Protein AF-A0A935WP97-F1 (afdb_monomer)

Secondary structure (DSSP, 8-state):
-PPPP--------HHHHHHHHHHHHHHHHHTPPEEEEETTEEEEE-TT-EEEEEEEEETTEEEEEEEEE-------------------------------PPP-----------

Foldseek 3Di:
DDDPDDDADDDDDPVVVVVLVVQVVVCLVVLHWDWDAGPNDIDIAHSPWDWDWDWDDDDNDTDIDIDTHHDDPPPPDPPPDDPDDDDDDDDDDDDDDDDDDDDPDPDPDDDDDD

Solvent-accessible surface area (backbone atoms only — not comparable to full-atom values): 8174 Å² total; per-residue (Å²): 132,86,74,76,91,79,90,83,84,77,93,64,61,69,70,64,45,52,50,51,52,51,54,47,52,55,19,60,78,69,63,38,67,39,77,49,73,56,93,87,43,79,47,78,42,55,63,79,42,47,77,49,77,50,75,52,76,56,99,94,47,78,50,76,46,84,45,76,49,62,67,79,92,70,83,79,77,77,75,77,77,76,80,74,81,75,79,90,73,78,97,72,92,80,82,86,80,88,88,83,78,84,79,88,76,84,81,90,80,80,81,85,87,132

Radius of gyration: 22.47 Å; Cα contacts (8 Å, |Δi|>4): 77; chains: 1; bounding box: 69×48×36 Å

Nearest PDB structures (foldseek):
  2qlz-assembly1_A  TM=2.378E-01  e=2.032E+00  unclassified
  4s36-assembly1_A  TM=1.634E-01  e=5.259E+00  Pseudomonas aeruginosa

Mean predicted aligned error: 15.61 Å

pLDDT: mean 71.78, std 23.85, range [34.09, 97.62]

Structure (mmCIF, N/CA/C/O backbone):
data_AF-A0A935WP97-F1
#
_entry.id   AF-A0A935WP97-F1
#
loop_
_atom_site.group_PDB
_atom_site.id
_atom_site.type_symbol
_atom_site.label_atom_id
_atom_site.label_alt_id
_atom_site.label_comp_id
_atom_site.label_asym_id
_atom_site.label_entity_id
_atom_site.label_seq_id
_atom_site.pdbx_PDB_ins_code
_atom_site.Cartn_x
_atom_site.Cartn_y
_atom_site.Cartn_z
_atom_site.occupancy
_atom_site.B_iso_or_equiv
_atom_site.auth_seq_id
_atom_site.auth_comp_id
_atom_site.auth_asym_id
_atom_site.auth_atom_id
_atom_site.pdbx_PDB_model_num
ATOM 1 N N . MET A 1 1 ? 7.704 -13.672 21.503 1.00 39.84 1 MET A N 1
ATOM 2 C CA . MET A 1 1 ? 7.722 -14.706 20.443 1.00 39.84 1 MET A CA 1
ATOM 3 C C . MET A 1 1 ? 8.293 -14.036 19.200 1.00 39.84 1 MET A C 1
ATOM 5 O O . MET A 1 1 ? 7.630 -13.160 18.664 1.00 39.84 1 MET A O 1
ATOM 9 N N . ASN A 1 2 ? 9.548 -14.325 18.830 1.00 45.62 2 ASN A N 1
ATOM 10 C CA . ASN A 1 2 ? 10.208 -13.674 17.689 1.00 45.62 2 ASN A CA 1
ATOM 11 C C . ASN A 1 2 ? 9.432 -13.990 16.406 1.00 45.62 2 ASN A C 1
ATOM 13 O O . ASN A 1 2 ? 9.320 -15.158 16.026 1.00 45.62 2 ASN A O 1
ATOM 17 N N . LYS A 1 3 ? 8.889 -12.967 15.739 1.00 59.59 3 LYS A N 1
ATOM 18 C CA . LYS A 1 3 ? 8.436 -13.130 14.357 1.00 59.59 3 LYS A CA 1
ATOM 19 C C . LYS A 1 3 ? 9.669 -13.472 13.525 1.00 59.59 3 LYS A C 1
ATOM 21 O O . LYS A 1 3 ? 10.708 -12.833 13.674 1.00 59.59 3 LYS A O 1
ATOM 26 N N . ARG A 1 4 ? 9.579 -14.510 12.692 1.00 65.62 4 ARG A N 1
ATOM 27 C CA . ARG A 1 4 ? 10.648 -14.795 11.729 1.00 65.62 4 ARG A CA 1
ATOM 28 C C . ARG A 1 4 ? 10.783 -13.574 10.825 1.00 65.62 4 ARG A C 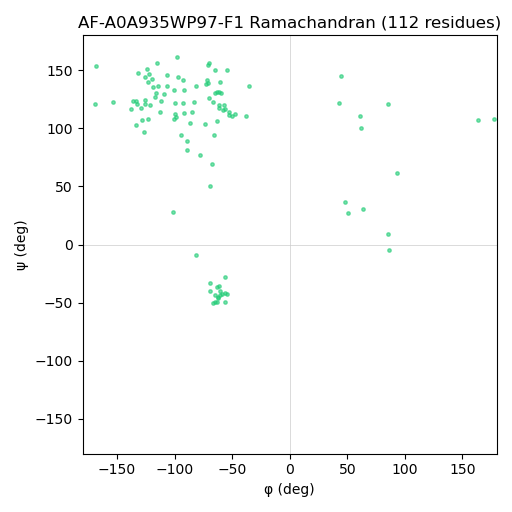1
ATOM 30 O O . ARG A 1 4 ? 9.766 -13.094 10.332 1.00 65.62 4 ARG A O 1
ATOM 37 N N . LYS A 1 5 ? 12.010 -13.085 10.648 1.00 61.97 5 LYS A N 1
ATOM 38 C CA . LYS A 1 5 ? 12.308 -12.047 9.663 1.00 61.97 5 LYS A CA 1
ATOM 39 C C . LYS A 1 5 ? 11.964 -12.628 8.290 1.00 61.97 5 LYS A C 1
ATOM 41 O O . LYS A 1 5 ? 12.448 -13.711 7.957 1.00 61.97 5 LYS A O 1
ATOM 46 N N . ARG A 1 6 ? 11.041 -11.993 7.581 1.00 70.81 6 ARG A N 1
ATOM 47 C CA . ARG A 1 6 ? 10.611 -12.394 6.244 1.00 70.81 6 ARG A CA 1
ATOM 48 C C . ARG A 1 6 ? 10.591 -11.128 5.416 1.00 70.81 6 ARG A C 1
ATOM 50 O O . ARG A 1 6 ? 9.696 -10.307 5.577 1.00 70.8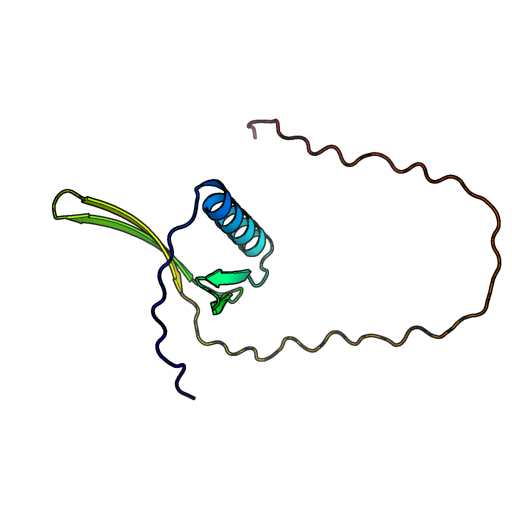1 6 ARG A O 1
ATOM 57 N N . ASP A 1 7 ? 11.623 -10.996 4.603 1.00 77.00 7 ASP A N 1
ATOM 58 C CA . ASP A 1 7 ? 11.772 -9.910 3.653 1.00 77.00 7 ASP A CA 1
ATOM 59 C C . ASP A 1 7 ? 11.341 -10.513 2.307 1.00 77.00 7 ASP A C 1
ATOM 61 O O . ASP A 1 7 ? 11.931 -11.494 1.846 1.00 77.00 7 ASP A O 1
ATOM 65 N N . VAL A 1 8 ? 10.216 -10.041 1.764 1.00 82.62 8 VAL A N 1
ATOM 66 C CA . VAL A 1 8 ? 9.595 -10.600 0.555 1.00 82.62 8 VAL A CA 1
ATOM 67 C C . VAL A 1 8 ? 9.226 -9.459 -0.375 1.00 82.62 8 VAL A C 1
ATOM 69 O O . VAL A 1 8 ? 8.466 -8.573 0.005 1.00 82.62 8 VAL A O 1
ATOM 72 N N . GLU A 1 9 ? 9.736 -9.516 -1.598 1.00 85.81 9 GLU A N 1
ATOM 73 C CA . GLU A 1 9 ? 9.512 -8.514 -2.633 1.00 85.81 9 GLU A CA 1
ATOM 74 C C . GLU A 1 9 ? 8.840 -9.164 -3.840 1.00 85.81 9 GLU A C 1
ATOM 76 O O . GLU A 1 9 ? 9.091 -10.333 -4.168 1.00 85.81 9 GLU A O 1
ATOM 81 N N . LYS A 1 10 ? 7.914 -8.438 -4.469 1.00 90.25 10 LYS A N 1
ATOM 82 C CA . LYS A 1 10 ? 7.201 -8.948 -5.634 1.00 90.25 10 LYS A CA 1
ATOM 83 C C . LYS A 1 10 ? 6.716 -7.831 -6.544 1.00 90.25 10 LYS A C 1
ATOM 85 O O . LYS A 1 10 ? 5.851 -7.055 -6.146 1.00 90.25 10 LYS A O 1
ATOM 90 N N . ASP A 1 11 ? 7.140 -7.896 -7.800 1.00 93.56 11 ASP A N 1
ATOM 91 C CA . ASP A 1 11 ? 6.557 -7.096 -8.872 1.00 93.56 11 ASP A CA 1
ATOM 92 C C . ASP A 1 11 ? 5.166 -7.590 -9.257 1.00 93.56 11 ASP A C 1
ATOM 94 O O . ASP A 1 11 ? 4.899 -8.800 -9.351 1.00 93.56 11 ASP A O 1
ATOM 98 N N . TYR A 1 12 ? 4.291 -6.632 -9.544 1.00 91.38 12 TYR A N 1
ATOM 99 C CA . TYR A 1 12 ? 2.938 -6.875 -10.017 1.00 91.38 12 TYR A CA 1
ATOM 100 C C . TYR A 1 12 ? 2.699 -6.187 -11.361 1.00 91.38 12 TYR A C 1
ATOM 102 O O . TYR A 1 12 ? 3.185 -5.079 -11.585 1.00 91.38 12 TYR A O 1
ATOM 110 N N . PRO A 1 13 ? 1.872 -6.788 -12.231 1.00 96.19 13 PRO A N 1
ATOM 111 C CA . PRO A 1 13 ? 1.245 -6.059 -13.325 1.00 96.19 13 PRO A CA 1
ATOM 112 C C . PRO A 1 13 ? 0.467 -4.832 -12.815 1.00 96.19 13 PRO A C 1
ATOM 114 O O . PRO A 1 13 ? -0.060 -4.836 -11.697 1.00 96.19 13 PRO A O 1
ATOM 117 N N . LEU A 1 14 ? 0.383 -3.786 -13.645 1.00 95.12 14 LEU A N 1
ATOM 118 C CA . LEU A 1 14 ? -0.181 -2.481 -13.273 1.00 95.12 14 LEU A CA 1
ATOM 119 C C . LEU A 1 14 ? -1.602 -2.574 -12.694 1.00 95.12 14 LEU A C 1
ATOM 121 O O . LEU A 1 14 ? -1.913 -1.920 -11.703 1.00 95.12 14 LEU A O 1
ATOM 125 N N . ASP A 1 15 ? -2.467 -3.393 -13.286 1.00 97.44 15 ASP A N 1
ATOM 126 C CA . ASP A 1 15 ? -3.848 -3.601 -12.841 1.00 97.44 15 ASP A CA 1
ATOM 127 C C . ASP A 1 15 ? -3.919 -4.188 -11.423 1.00 97.44 15 ASP A C 1
ATOM 129 O O . ASP A 1 15 ? -4.651 -3.679 -10.572 1.00 97.44 15 ASP A O 1
ATOM 133 N N . GLN A 1 16 ? -3.097 -5.197 -11.138 1.00 95.50 16 GLN A N 1
ATOM 134 C CA . GLN A 1 16 ? -3.009 -5.829 -9.824 1.00 95.50 16 GLN A CA 1
ATOM 135 C C . GLN A 1 16 ? -2.393 -4.915 -8.768 1.00 95.50 16 GLN A C 1
ATOM 137 O O . GLN A 1 16 ? -2.736 -5.032 -7.587 1.00 95.50 16 GLN A O 1
ATOM 142 N N . PHE A 1 17 ? -1.456 -4.054 -9.166 1.00 95.00 17 PHE A N 1
ATOM 143 C CA . PHE A 1 17 ? -0.887 -3.037 -8.290 1.00 95.00 17 PHE A CA 1
ATOM 144 C C . PHE A 1 17 ? -1.949 -1.993 -7.920 1.00 95.00 17 PHE A C 1
ATOM 146 O O . PHE A 1 17 ? -2.210 -1.756 -6.739 1.00 95.00 17 PHE A O 1
ATOM 153 N N . VAL A 1 18 ? -2.652 -1.455 -8.920 1.00 97.00 18 VAL A N 1
ATOM 154 C CA . VAL A 1 18 ? -3.729 -0.475 -8.725 1.00 97.00 18 VAL A CA 1
ATOM 155 C C . VAL A 1 18 ? -4.872 -1.049 -7.879 1.00 97.00 18 VAL A C 1
ATOM 157 O O . VAL A 1 18 ? -5.398 -0.353 -7.010 1.00 97.00 18 VAL A O 1
ATOM 160 N N . GLU A 1 19 ? -5.255 -2.313 -8.077 1.00 96.44 19 GLU A N 1
ATOM 161 C CA . GLU A 1 19 ? -6.281 -2.970 -7.256 1.00 96.44 19 GLU A CA 1
ATOM 162 C C . GLU A 1 19 ? -5.893 -3.000 -5.769 1.00 96.44 19 GLU A C 1
ATOM 164 O O . GLU A 1 19 ? -6.719 -2.711 -4.899 1.00 96.44 19 GLU A O 1
ATOM 169 N N . LYS A 1 20 ? -4.627 -3.306 -5.464 1.00 94.88 20 LYS A N 1
ATOM 170 C CA . LYS A 1 20 ? -4.126 -3.334 -4.082 1.00 94.88 20 LYS A CA 1
ATOM 171 C C . LYS A 1 20 ? -4.160 -1.949 -3.450 1.00 94.88 20 LYS A C 1
ATOM 173 O O . LYS A 1 20 ? -4.621 -1.836 -2.316 1.00 94.88 20 LYS A O 1
ATOM 178 N N . LEU A 1 21 ? -3.745 -0.915 -4.186 1.00 95.75 21 LEU A N 1
ATOM 179 C CA . LEU A 1 21 ? -3.808 0.468 -3.711 1.00 95.75 21 LEU A CA 1
ATOM 180 C C . LEU A 1 21 ? -5.243 0.909 -3.413 1.00 95.75 21 LEU A C 1
ATOM 182 O O . LEU A 1 21 ? -5.489 1.491 -2.361 1.00 95.75 21 LEU A O 1
ATOM 186 N N . ARG A 1 22 ? -6.206 0.581 -4.283 1.00 97.62 22 ARG A N 1
ATOM 187 C CA . ARG A 1 22 ? -7.623 0.906 -4.046 1.00 97.62 22 ARG A CA 1
ATOM 188 C C . ARG A 1 22 ? -8.165 0.216 -2.801 1.00 97.62 22 ARG A C 1
ATOM 190 O O . ARG A 1 22 ? -8.777 0.863 -1.964 1.00 97.62 22 ARG A O 1
ATOM 197 N N . ARG A 1 23 ? -7.886 -1.079 -2.635 1.00 96.44 23 ARG A N 1
ATOM 198 C CA . ARG A 1 23 ? -8.321 -1.821 -1.442 1.00 96.44 23 ARG A CA 1
ATOM 199 C C . ARG A 1 23 ? -7.686 -1.290 -0.158 1.00 96.44 23 ARG A C 1
ATOM 201 O O . ARG A 1 23 ? -8.332 -1.311 0.886 1.00 96.44 23 ARG A O 1
ATOM 208 N N . LEU A 1 24 ? -6.426 -0.861 -0.226 1.00 95.00 24 LEU A N 1
ATOM 209 C CA . LEU A 1 24 ? -5.750 -0.222 0.897 1.00 95.00 24 LEU A CA 1
ATOM 210 C C . LEU A 1 24 ? -6.428 1.109 1.241 1.00 95.00 24 LEU A C 1
ATOM 212 O O . LEU A 1 24 ? -6.775 1.315 2.400 1.00 95.00 24 LEU A O 1
ATOM 216 N N . ALA A 1 25 ? -6.662 1.967 0.244 1.00 96.00 25 ALA A N 1
ATOM 217 C CA . ALA A 1 25 ? -7.356 3.240 0.426 1.00 96.00 25 ALA A CA 1
ATOM 218 C C . ALA A 1 25 ? -8.746 3.038 1.052 1.00 96.00 25 ALA A C 1
ATOM 220 O O . ALA A 1 25 ? -9.031 3.625 2.092 1.00 96.00 25 ALA A O 1
ATOM 221 N N . ASP A 1 26 ? -9.548 2.115 0.510 1.00 97.06 26 ASP A N 1
ATOM 222 C CA . ASP A 1 26 ? -10.877 1.784 1.034 1.00 97.06 26 ASP A CA 1
ATOM 223 C C . ASP A 1 26 ? -10.834 1.357 2.512 1.00 97.06 26 ASP A C 1
ATOM 225 O O . ASP A 1 26 ? -11.705 1.729 3.298 1.00 97.06 26 ASP A O 1
ATOM 229 N N . ALA A 1 27 ? -9.845 0.546 2.901 1.00 94.75 27 ALA A N 1
ATOM 230 C CA . ALA A 1 27 ? -9.704 0.073 4.277 1.00 94.75 27 ALA A CA 1
ATOM 231 C C . ALA A 1 27 ? -9.299 1.205 5.232 1.00 94.75 27 ALA A C 1
ATOM 233 O O . ALA A 1 27 ? -9.835 1.293 6.337 1.00 94.75 27 ALA A O 1
ATOM 234 N N . ILE A 1 28 ? -8.393 2.088 4.797 1.00 93.50 28 ILE A N 1
ATOM 235 C CA . ILE A 1 28 ? -7.964 3.260 5.570 1.00 93.50 28 ILE A CA 1
ATOM 236 C C . ILE A 1 28 ? -9.148 4.203 5.794 1.00 93.50 28 ILE A C 1
ATOM 238 O O . ILE A 1 28 ? -9.415 4.583 6.934 1.00 93.50 28 ILE A O 1
ATOM 242 N N . GLU A 1 29 ? -9.894 4.532 4.738 1.00 95.00 29 GLU A N 1
ATOM 243 C CA . GLU A 1 29 ? -11.052 5.430 4.813 1.00 95.00 29 GLU A CA 1
ATOM 244 C C . GLU A 1 29 ? -12.160 4.882 5.722 1.00 95.00 29 GLU A C 1
ATOM 246 O O . GLU A 1 29 ? -12.805 5.638 6.451 1.00 95.00 29 GLU A O 1
ATOM 251 N N . LYS A 1 30 ? -12.358 3.559 5.733 1.00 95.25 30 LYS A N 1
ATOM 252 C CA . LYS A 1 30 ? -13.344 2.893 6.600 1.00 95.25 30 LYS A CA 1
ATOM 253 C C . LYS A 1 30 ? -12.853 2.666 8.032 1.00 95.25 30 LYS A C 1
ATOM 255 O O . LYS A 1 30 ? -13.645 2.257 8.880 1.00 95.25 30 LYS A O 1
ATOM 260 N N . GLY A 1 31 ? -11.571 2.899 8.323 1.00 91.62 31 GLY A N 1
ATOM 261 C CA . GLY A 1 31 ? -10.973 2.543 9.613 1.00 91.62 31 GLY A CA 1
ATOM 262 C C . GLY A 1 31 ? -10.973 1.029 9.866 1.00 91.62 31 GLY A C 1
ATOM 263 O O . GLY A 1 31 ? -11.093 0.579 11.008 1.00 91.62 31 GLY A O 1
ATOM 264 N N . GLU A 1 32 ? -10.878 0.236 8.801 1.00 91.44 32 GLU A N 1
ATOM 265 C CA . GLU A 1 32 ? -10.869 -1.221 8.839 1.00 91.44 32 GLU A CA 1
ATOM 266 C C . GLU A 1 32 ? -9.442 -1.773 8.777 1.00 91.44 32 GLU A C 1
ATOM 268 O O . GLU A 1 32 ? -8.478 -1.103 8.408 1.00 91.44 32 GLU A O 1
ATOM 273 N N . ARG A 1 33 ? -9.286 -3.036 9.178 1.00 90.88 33 ARG A N 1
ATOM 274 C CA . ARG A 1 33 ? -8.011 -3.739 9.017 1.00 90.88 33 ARG A CA 1
ATOM 275 C C . ARG A 1 33 ? -7.817 -4.076 7.549 1.00 90.88 33 ARG A C 1
ATOM 277 O O . ARG A 1 33 ? -8.739 -4.578 6.911 1.00 90.88 33 ARG A O 1
ATOM 284 N N . PHE A 1 34 ? -6.599 -3.901 7.057 1.00 92.62 34 PHE A N 1
ATOM 285 C CA . PHE A 1 34 ? -6.248 -4.298 5.703 1.00 92.62 34 PHE A CA 1
ATOM 286 C C . PHE A 1 34 ? -5.492 -5.631 5.713 1.00 92.62 34 PHE A C 1
ATOM 288 O O . PHE A 1 34 ? -4.570 -5.840 6.502 1.00 92.62 34 PHE A O 1
ATOM 295 N N . GLU A 1 35 ? -5.899 -6.548 4.839 1.00 92.50 35 GLU A N 1
ATOM 296 C CA . GLU A 1 35 ? -5.217 -7.819 4.607 1.00 92.50 35 GLU A CA 1
ATOM 297 C C . GLU A 1 35 ? -4.696 -7.858 3.170 1.00 92.50 35 GLU A C 1
ATOM 299 O O . GLU A 1 35 ? -5.446 -7.625 2.212 1.00 92.50 35 GLU A O 1
ATOM 304 N N . ILE A 1 36 ? -3.421 -8.213 3.023 1.00 92.12 36 ILE A N 1
ATOM 305 C CA . ILE A 1 36 ? -2.747 -8.343 1.734 1.00 92.12 36 ILE A CA 1
ATOM 306 C C . ILE A 1 36 ? -1.987 -9.664 1.650 1.00 92.12 36 ILE A C 1
ATOM 308 O O . ILE A 1 36 ? -1.490 -10.178 2.652 1.00 92.12 36 ILE A O 1
ATOM 312 N N . GLN A 1 37 ? -1.906 -10.221 0.441 1.00 89.88 37 GLN A N 1
ATOM 313 C CA . GLN A 1 37 ? -1.011 -11.332 0.138 1.00 89.88 37 GLN A CA 1
ATOM 314 C C . GLN A 1 37 ? 0.130 -10.854 -0.753 1.00 89.88 37 GLN A C 1
ATOM 316 O O . GLN A 1 37 ? -0.121 -10.225 -1.782 1.00 89.88 37 GLN A O 1
ATOM 321 N N . ILE A 1 38 ? 1.362 -11.170 -0.360 1.00 90.19 38 ILE A N 1
ATOM 322 C CA . ILE A 1 38 ? 2.590 -10.813 -1.070 1.00 90.19 38 ILE A CA 1
ATOM 323 C C . ILE A 1 38 ? 3.416 -12.083 -1.233 1.00 90.19 38 ILE A C 1
ATOM 325 O O . ILE A 1 38 ? 3.763 -12.715 -0.242 1.00 90.19 38 ILE A O 1
ATOM 329 N N . ALA A 1 39 ? 3.669 -12.500 -2.478 1.00 88.56 39 ALA A N 1
ATOM 330 C CA . ALA A 1 39 ? 4.431 -13.719 -2.791 1.00 88.56 39 ALA A CA 1
ATOM 331 C C . ALA A 1 39 ? 3.992 -14.977 -1.992 1.00 88.56 39 ALA A C 1
ATOM 333 O O . ALA A 1 39 ? 4.808 -15.809 -1.606 1.00 88.56 39 ALA A O 1
ATOM 334 N N . GLY A 1 40 ? 2.684 -15.120 -1.740 1.00 86.19 40 GLY A N 1
ATOM 335 C CA . GLY A 1 40 ? 2.105 -16.242 -0.984 1.00 86.19 40 GLY A CA 1
ATOM 336 C C . GLY A 1 40 ? 2.076 -16.057 0.538 1.00 86.19 40 GLY A C 1
ATOM 337 O O . GLY A 1 40 ? 1.486 -16.875 1.243 1.00 86.19 40 GLY A O 1
ATOM 338 N N . GLU A 1 41 ? 2.644 -14.973 1.059 1.00 85.19 41 GLU A N 1
ATOM 339 C CA . GLU A 1 41 ? 2.558 -14.606 2.467 1.00 85.19 41 GLU A CA 1
ATOM 340 C C . GLU A 1 41 ? 1.371 -13.680 2.729 1.00 85.19 41 GLU A C 1
ATOM 342 O O . GLU A 1 41 ? 1.179 -12.688 2.032 1.00 85.19 41 GLU A O 1
ATOM 347 N N . ARG A 1 42 ? 0.586 -13.977 3.769 1.00 88.81 42 ARG A N 1
ATOM 348 C CA . ARG A 1 42 ? -0.517 -13.124 4.221 1.00 88.81 42 ARG A CA 1
ATOM 349 C C . ARG A 1 42 ? -0.040 -12.170 5.317 1.00 88.81 42 ARG A C 1
ATOM 351 O O . ARG A 1 42 ? 0.401 -12.620 6.375 1.00 88.81 42 ARG A O 1
ATOM 358 N N . VAL A 1 43 ? -0.193 -10.872 5.078 1.00 88.19 43 VAL A N 1
ATOM 359 C CA . VAL A 1 43 ? 0.173 -9.785 5.994 1.00 88.19 43 VAL A CA 1
ATOM 360 C C . VAL A 1 43 ? -1.090 -9.056 6.449 1.00 88.19 43 VAL A C 1
ATOM 362 O O . VAL A 1 43 ? -1.984 -8.775 5.650 1.00 88.19 43 VAL A O 1
ATOM 365 N N . TYR A 1 44 ? -1.155 -8.751 7.746 1.00 88.75 44 TYR A N 1
ATOM 366 C CA . TYR A 1 44 ? -2.251 -8.004 8.361 1.00 88.75 44 TYR A CA 1
ATOM 367 C C . TYR A 1 44 ? -1.757 -6.637 8.816 1.00 88.75 44 TYR A C 1
ATOM 369 O O . TYR A 1 44 ? -0.835 -6.545 9.630 1.00 88.75 44 TYR A O 1
ATOM 377 N N . VAL A 1 45 ? -2.407 -5.590 8.322 1.00 89.25 45 VAL A N 1
ATOM 378 C CA . VAL A 1 45 ? -2.139 -4.203 8.691 1.00 89.25 45 VAL A CA 1
ATOM 379 C C . VAL A 1 45 ? -3.188 -3.758 9.719 1.00 89.25 45 VAL A C 1
ATOM 381 O O . VAL A 1 45 ? -4.392 -3.842 9.445 1.00 89.25 45 VAL A O 1
ATOM 384 N N . PRO A 1 46 ? -2.776 -3.315 10.922 1.00 88.62 46 PRO A N 1
ATOM 385 C CA . PRO A 1 46 ? -3.708 -2.832 11.933 1.00 88.62 46 PRO A CA 1
ATOM 386 C C . PRO A 1 46 ? -4.311 -1.478 11.537 1.00 88.62 46 PRO A C 1
ATOM 388 O O . PRO A 1 46 ? -3.675 -0.678 10.862 1.00 88.62 46 PRO A O 1
ATOM 391 N N . VAL A 1 47 ? -5.505 -1.175 12.059 1.00 89.38 47 VAL A N 1
ATOM 392 C CA . VAL A 1 47 ? -6.210 0.113 11.845 1.00 89.38 47 VAL A CA 1
ATOM 393 C C . VAL A 1 47 ? -5.367 1.325 12.268 1.00 89.38 47 VAL A C 1
ATOM 395 O O . VAL A 1 47 ? -5.527 2.418 11.744 1.00 89.38 47 VAL A O 1
ATOM 398 N N . ARG A 1 48 ? -4.466 1.137 13.238 1.00 87.06 48 ARG A N 1
ATOM 399 C CA . ARG A 1 48 ? -3.588 2.180 13.790 1.00 87.06 48 ARG A CA 1
ATOM 400 C C . ARG A 1 48 ? -2.162 2.110 13.233 1.00 87.06 48 ARG A C 1
ATOM 402 O O . ARG A 1 48 ? -1.217 2.435 13.948 1.00 87.06 48 ARG A O 1
ATOM 409 N N . ALA A 1 49 ? -1.995 1.597 12.017 1.00 91.19 49 ALA A N 1
ATOM 410 C CA . ALA A 1 49 ? -0.714 1.673 11.328 1.00 91.19 49 ALA A CA 1
ATOM 411 C C . ALA A 1 49 ? -0.355 3.136 11.021 1.00 91.19 49 ALA A C 1
ATOM 413 O O . ALA A 1 49 ? -1.236 3.975 10.829 1.00 91.19 49 ALA A O 1
ATOM 414 N N . THR A 1 50 ? 0.941 3.423 10.976 1.00 91.56 50 THR A N 1
ATOM 415 C CA . THR A 1 50 ? 1.473 4.699 10.493 1.00 91.56 50 THR A CA 1
ATOM 416 C C . THR A 1 50 ? 1.790 4.569 9.009 1.00 91.56 50 THR A C 1
ATOM 418 O O . THR A 1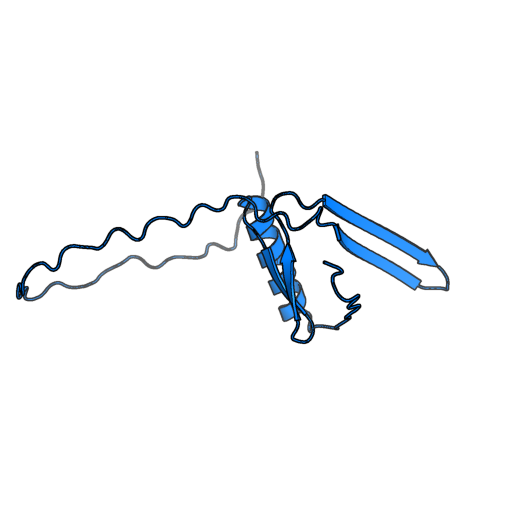 50 ? 2.281 3.527 8.576 1.00 91.56 50 THR A O 1
ATOM 421 N N . PHE A 1 51 ? 1.522 5.619 8.238 1.00 91.88 51 PHE A N 1
ATOM 422 C CA . PHE A 1 51 ? 1.749 5.663 6.797 1.00 91.88 51 PHE A CA 1
ATOM 423 C C . PHE A 1 51 ? 2.781 6.741 6.485 1.00 91.88 51 PHE A C 1
ATOM 425 O O . PHE A 1 51 ? 2.598 7.887 6.894 1.00 91.88 51 PHE A O 1
ATOM 432 N N . ASN A 1 52 ? 3.827 6.371 5.753 1.00 94.25 52 ASN A N 1
ATOM 433 C CA . ASN A 1 52 ? 4.877 7.273 5.297 1.00 94.25 52 ASN A CA 1
ATOM 434 C C . ASN A 1 52 ? 4.988 7.188 3.772 1.00 94.25 52 ASN A C 1
ATOM 436 O O . ASN A 1 52 ? 4.695 6.150 3.176 1.00 94.25 52 ASN A O 1
ATOM 440 N N . ILE A 1 53 ? 5.412 8.285 3.152 1.00 94.75 53 ILE A N 1
ATOM 441 C CA . ILE A 1 53 ? 5.798 8.315 1.743 1.00 94.75 53 ILE A CA 1
ATOM 442 C C . ILE A 1 53 ? 7.243 8.781 1.715 1.00 94.75 53 ILE A C 1
ATOM 444 O O . ILE A 1 53 ? 7.539 9.875 2.200 1.00 94.75 53 ILE A O 1
ATOM 448 N N . GLU A 1 54 ? 8.117 7.942 1.181 1.00 95.62 54 GLU A N 1
ATOM 449 C CA . GLU A 1 54 ? 9.534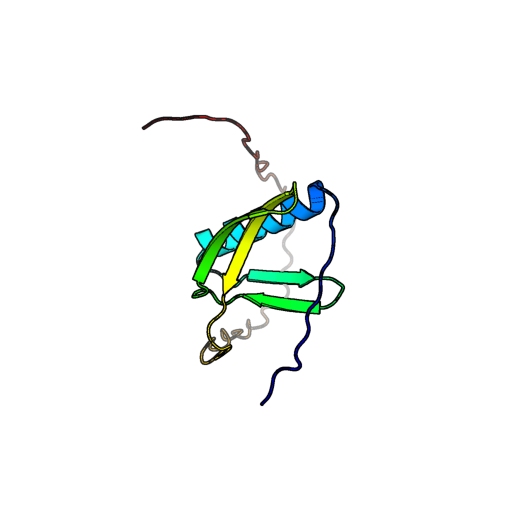 8.243 1.021 1.00 95.62 54 GLU A CA 1
ATOM 450 C C . GLU A 1 54 ? 9.829 8.500 -0.456 1.00 95.62 54 GLU A C 1
ATOM 452 O O . GLU A 1 54 ? 9.185 7.946 -1.348 1.00 95.62 54 GLU A O 1
ATOM 457 N N . HIS A 1 55 ? 10.763 9.411 -0.708 1.00 96.44 55 HIS A N 1
ATOM 458 C CA . HIS A 1 55 ? 11.242 9.748 -2.041 1.00 96.44 55 HIS A CA 1
ATOM 459 C C . HIS A 1 55 ? 12.757 9.842 -1.977 1.00 96.44 55 HIS A C 1
ATOM 461 O O . HIS A 1 55 ? 13.290 10.621 -1.183 1.00 96.44 55 HIS A O 1
ATOM 467 N N . GLU A 1 56 ? 13.431 9.060 -2.809 1.00 94.31 56 GLU A N 1
ATOM 468 C CA . GLU A 1 56 ? 14.886 8.999 -2.866 1.00 94.31 56 GLU A CA 1
ATOM 469 C C . GLU A 1 56 ? 15.385 9.260 -4.290 1.00 94.31 56 GLU A C 1
ATOM 471 O O . GLU A 1 56 ? 14.747 8.914 -5.287 1.00 94.31 56 GLU A O 1
ATOM 476 N N . ARG A 1 57 ? 16.533 9.939 -4.378 1.00 96.81 57 ARG A N 1
ATOM 477 C CA . ARG A 1 57 ? 17.258 10.191 -5.623 1.00 96.81 57 ARG A CA 1
ATOM 478 C C . ARG A 1 57 ? 18.726 9.861 -5.408 1.00 96.81 57 ARG A C 1
ATOM 480 O O . ARG A 1 57 ? 19.379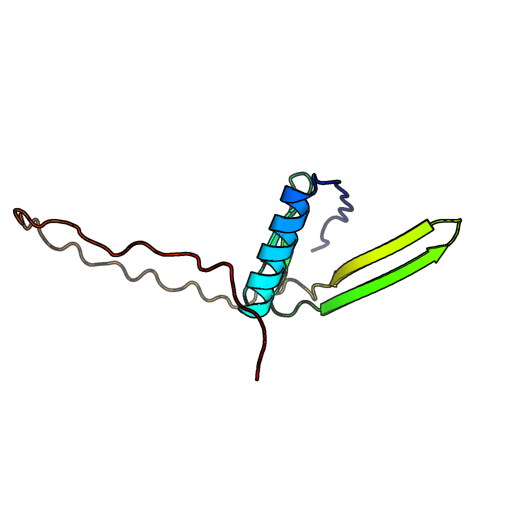 10.504 -4.584 1.00 96.81 57 ARG A O 1
ATOM 487 N N . GLY A 1 58 ? 19.248 8.924 -6.187 1.00 93.62 58 GLY A N 1
ATOM 488 C CA . GLY A 1 58 ? 20.625 8.443 -6.082 1.00 93.62 58 GLY A CA 1
ATOM 489 C C . GLY A 1 58 ? 20.995 7.581 -7.284 1.00 93.62 58 GLY A C 1
ATOM 490 O O . GLY A 1 58 ? 20.114 7.050 -7.940 1.00 93.62 58 GLY A O 1
ATOM 491 N N . ASP A 1 59 ? 22.282 7.517 -7.634 1.00 90.81 59 ASP A N 1
ATOM 492 C CA . ASP A 1 59 ? 22.834 6.615 -8.666 1.00 90.81 59 ASP A CA 1
ATOM 493 C C . ASP A 1 59 ? 22.131 6.599 -10.043 1.00 90.81 59 ASP A C 1
ATOM 495 O O . ASP A 1 59 ? 22.242 5.649 -10.813 1.00 90.81 59 ASP A O 1
ATOM 499 N N . GLY A 1 60 ? 21.486 7.710 -10.415 1.00 94.81 60 GLY A N 1
ATOM 500 C CA . GLY A 1 60 ? 20.753 7.835 -11.681 1.00 94.81 60 GLY A CA 1
ATOM 501 C C . GLY A 1 60 ? 19.312 7.324 -11.625 1.00 94.81 60 GLY A C 1
ATOM 502 O O . GLY A 1 60 ? 18.654 7.265 -12.663 1.00 94.81 60 GLY A O 1
ATOM 503 N N . GLU A 1 61 ? 18.821 7.011 -10.430 1.00 94.19 61 GLU A N 1
ATOM 504 C CA . GLU A 1 61 ? 17.492 6.483 -10.154 1.00 94.19 61 GLU A CA 1
ATOM 505 C C . GLU A 1 61 ? 16.669 7.473 -9.313 1.00 94.19 61 GLU A C 1
ATOM 507 O O . GLU A 1 61 ? 17.188 8.369 -8.631 1.00 94.19 61 GLU A O 1
ATOM 512 N N . GLU A 1 62 ? 15.351 7.344 -9.427 1.00 95.38 62 GLU A N 1
ATOM 513 C CA . GLU A 1 62 ? 14.370 8.123 -8.680 1.00 95.38 62 GLU A CA 1
ATOM 514 C C . GLU A 1 62 ? 13.261 7.182 -8.218 1.00 95.38 62 GLU A C 1
ATOM 516 O O . GLU A 1 62 ? 12.545 6.603 -9.037 1.00 95.38 62 GLU A O 1
ATOM 521 N N . GLU A 1 63 ? 13.122 7.046 -6.903 1.00 94.12 63 GLU A N 1
ATOM 522 C CA . GLU A 1 63 ? 12.252 6.052 -6.283 1.00 94.12 63 GLU A CA 1
ATOM 523 C C . GLU A 1 63 ? 11.234 6.720 -5.361 1.00 94.12 63 GLU A C 1
ATOM 525 O O . GLU A 1 63 ? 11.545 7.677 -4.650 1.00 94.12 63 GLU A O 1
ATOM 530 N N . ILE A 1 64 ? 9.995 6.222 -5.380 1.00 94.94 64 ILE A N 1
ATOM 531 C CA . ILE A 1 64 ? 8.932 6.627 -4.454 1.00 94.94 64 ILE A CA 1
ATOM 532 C C . ILE A 1 64 ? 8.379 5.374 -3.791 1.00 94.94 64 ILE A C 1
ATOM 534 O O . ILE A 1 64 ? 7.868 4.482 -4.473 1.00 94.94 64 ILE A O 1
ATOM 538 N N . GLU A 1 65 ? 8.387 5.357 -2.463 1.00 93.81 65 GLU A N 1
ATOM 539 C CA . GLU A 1 65 ? 7.879 4.244 -1.674 1.00 93.81 65 GLU A CA 1
ATOM 540 C C . GLU A 1 65 ? 6.713 4.656 -0.781 1.00 93.81 65 GLU A C 1
ATOM 542 O O . GLU A 1 65 ? 6.749 5.666 -0.077 1.00 93.81 65 GLU A O 1
ATOM 547 N N . PHE A 1 66 ? 5.678 3.817 -0.760 1.00 92.94 66 PHE A N 1
ATOM 548 C CA . PHE A 1 66 ? 4.596 3.904 0.214 1.00 92.94 66 PHE A CA 1
ATOM 549 C C . PHE A 1 66 ? 4.861 2.899 1.329 1.00 92.94 66 PHE A C 1
ATOM 551 O O . PHE A 1 66 ? 4.731 1.690 1.131 1.00 92.94 66 PHE A O 1
ATOM 558 N N . GLN A 1 67 ? 5.191 3.396 2.515 1.00 92.31 67 GLN A N 1
ATOM 559 C CA . GLN A 1 67 ? 5.541 2.561 3.654 1.00 92.31 67 GLN A CA 1
ATOM 560 C C . GLN A 1 67 ? 4.422 2.536 4.692 1.00 92.31 67 GLN A C 1
ATOM 562 O O . GLN A 1 67 ? 3.830 3.556 5.050 1.00 92.31 67 GLN A O 1
ATOM 567 N N . ILE A 1 68 ? 4.141 1.336 5.199 1.00 91.88 68 ILE A N 1
ATOM 568 C CA . ILE A 1 68 ? 3.085 1.080 6.179 1.00 91.88 68 ILE A CA 1
ATOM 569 C C . ILE A 1 68 ? 3.724 0.426 7.398 1.00 91.88 68 ILE A C 1
ATOM 571 O O . ILE A 1 68 ? 4.104 -0.746 7.372 1.00 91.88 68 ILE A O 1
ATOM 575 N N . VAL A 1 69 ? 3.822 1.179 8.489 1.00 88.12 69 VAL A N 1
ATOM 576 C CA . VAL A 1 69 ? 4.465 0.734 9.724 1.00 88.12 69 VAL A CA 1
ATOM 577 C C . VAL A 1 69 ? 3.397 0.314 10.728 1.00 88.12 69 VAL A C 1
ATOM 579 O O . VAL A 1 69 ? 2.679 1.134 11.302 1.00 88.12 69 VAL A O 1
ATOM 582 N N . GLY A 1 70 ? 3.283 -0.993 10.959 1.00 81.19 70 GLY A N 1
ATOM 583 C CA . GLY A 1 70 ? 2.443 -1.537 12.023 1.00 81.19 70 GLY A CA 1
ATOM 584 C C . GLY A 1 70 ? 3.165 -1.516 13.372 1.00 81.19 70 GLY A C 1
ATOM 585 O O . GLY A 1 70 ? 4.210 -2.148 13.518 1.00 81.19 70 GLY A O 1
ATOM 586 N N . SER A 1 71 ? 2.590 -0.857 14.383 1.00 62.47 71 SER A N 1
ATOM 587 C CA . SER A 1 71 ? 2.953 -1.110 15.788 1.00 62.47 71 SER A CA 1
ATOM 588 C C . SER A 1 71 ? 2.443 -2.496 16.213 1.00 62.47 71 SER A C 1
ATOM 590 O O . SER A 1 71 ? 1.560 -3.044 15.552 1.00 62.47 71 SER A O 1
ATOM 592 N N . GLU A 1 72 ? 3.053 -3.112 17.237 1.00 57.03 72 GLU A N 1
ATOM 593 C CA . GLU A 1 72 ? 2.878 -4.533 17.589 1.00 57.03 72 GLU A CA 1
ATOM 594 C C . GLU A 1 72 ? 1.464 -5.088 17.350 1.00 57.03 72 GLU A C 1
ATOM 596 O O . GLU A 1 72 ? 0.468 -4.479 17.742 1.00 57.03 72 GLU A O 1
ATOM 601 N N . ILE A 1 73 ? 1.389 -6.298 16.770 1.00 54.88 73 ILE A N 1
ATOM 602 C CA . ILE A 1 73 ? 0.148 -7.081 16.633 1.00 54.88 73 ILE A CA 1
ATOM 603 C C . ILE A 1 73 ? -0.293 -7.523 18.037 1.00 54.88 73 ILE A C 1
ATOM 605 O O . ILE A 1 73 ? -0.208 -8.692 18.404 1.00 54.88 73 ILE A O 1
ATOM 609 N N . THR A 1 74 ? -0.740 -6.588 18.864 1.00 45.41 74 THR A N 1
ATOM 610 C CA . THR A 1 74 ? -1.592 -6.884 20.003 1.00 45.41 74 THR A CA 1
ATOM 611 C C . THR A 1 74 ? -3.014 -6.813 19.483 1.00 45.41 74 THR A C 1
ATOM 613 O O . THR A 1 74 ? -3.740 -5.837 19.635 1.00 45.41 74 THR A O 1
ATOM 616 N N . ASP A 1 75 ? -3.431 -7.908 18.855 1.00 49.47 75 ASP A N 1
ATOM 617 C CA . ASP A 1 75 ? -4.840 -8.209 18.616 1.00 49.47 75 ASP A CA 1
ATOM 618 C C . ASP A 1 75 ? -5.558 -8.543 19.935 1.00 49.47 75 ASP A C 1
ATOM 620 O O . ASP A 1 75 ? -6.253 -9.548 20.074 1.00 49.47 75 ASP A O 1
ATOM 624 N N . LEU A 1 76 ? -5.394 -7.691 20.947 1.00 44.69 76 LEU A N 1
ATOM 625 C CA . LEU A 1 76 ? -6.178 -7.750 22.163 1.00 44.69 76 LEU A CA 1
ATOM 626 C C . LEU A 1 76 ? -7.453 -6.942 21.930 1.00 44.69 76 LEU A C 1
ATOM 628 O O . LEU A 1 76 ? -7.452 -5.718 21.987 1.00 44.69 76 LEU A O 1
ATOM 632 N N . HIS A 1 77 ? -8.543 -7.688 21.743 1.00 45.88 77 HIS A N 1
ATOM 633 C CA . HIS A 1 77 ? -9.945 -7.259 21.735 1.00 45.88 77 HIS A CA 1
ATOM 634 C C . HIS A 1 77 ? -10.565 -6.899 20.380 1.00 45.88 77 HIS A C 1
ATOM 636 O O . HIS A 1 77 ? -11.172 -5.847 20.221 1.00 45.88 77 HIS A O 1
ATOM 642 N N . PHE A 1 78 ? -10.625 -7.871 19.469 1.00 42.75 78 PHE A N 1
ATOM 643 C CA . PHE A 1 78 ? -11.896 -8.085 18.774 1.00 42.75 78 PHE A CA 1
ATOM 644 C C . PHE A 1 78 ? -12.659 -9.181 19.523 1.00 42.75 78 PHE A C 1
ATOM 646 O O . PHE A 1 78 ? -12.423 -10.378 19.335 1.00 42.75 78 PHE A O 1
ATOM 653 N N . LYS A 1 79 ? -13.539 -8.782 20.454 1.00 39.66 79 LYS A N 1
ATOM 654 C CA . LYS A 1 79 ? -14.523 -9.709 21.022 1.00 39.66 79 LYS A CA 1
ATOM 655 C C . LYS A 1 79 ? -15.304 -10.283 19.846 1.00 39.66 79 LYS A C 1
ATOM 657 O O . LYS A 1 79 ? -15.969 -9.541 19.132 1.00 39.66 79 LYS A O 1
ATOM 662 N N . ARG A 1 80 ? -15.187 -11.601 19.657 1.00 43.53 80 ARG A N 1
ATOM 663 C CA . ARG A 1 80 ? -16.027 -12.409 18.772 1.00 43.53 80 ARG A CA 1
ATOM 664 C C . ARG A 1 80 ? -17.460 -11.892 18.871 1.00 43.53 80 ARG A C 1
ATOM 666 O O . ARG A 1 80 ? -18.086 -12.059 19.916 1.00 43.53 80 ARG A O 1
ATOM 673 N N . GLY A 1 81 ? -17.953 -11.263 17.805 1.00 36.25 81 GLY A N 1
ATOM 674 C CA . GLY A 1 81 ? -19.377 -11.022 17.643 1.00 36.25 81 GLY A CA 1
ATOM 675 C C . GLY A 1 81 ? -20.079 -12.361 17.816 1.00 36.25 81 GLY A C 1
ATOM 676 O O . GLY A 1 81 ? -19.832 -13.310 17.069 1.00 36.25 81 GLY A O 1
ATOM 677 N N . SER A 1 82 ? -20.868 -12.458 18.878 1.00 43.16 82 SER A N 1
ATOM 678 C CA . SER A 1 82 ? -21.751 -13.570 19.161 1.00 43.16 82 SER A CA 1
ATOM 679 C C . SER A 1 82 ? -22.589 -13.850 17.918 1.00 43.16 82 SER A C 1
ATOM 681 O O . SER A 1 82 ? -23.470 -13.075 17.555 1.00 43.16 82 SER A O 1
ATOM 683 N N . ARG A 1 83 ? -22.339 -14.985 17.259 1.00 44.91 83 ARG A N 1
ATOM 684 C CA . ARG A 1 83 ? -23.357 -15.591 16.404 1.00 44.91 83 ARG A CA 1
ATOM 685 C C . ARG A 1 83 ? -24.481 -16.013 17.344 1.00 44.91 83 ARG A C 1
ATOM 687 O O . ARG A 1 83 ? -24.397 -17.066 17.972 1.00 44.91 83 ARG A O 1
ATOM 694 N N . SER A 1 84 ? -25.484 -15.156 17.509 1.00 41.78 84 SER A N 1
ATOM 695 C CA . SER A 1 84 ? -26.756 -15.553 18.093 1.00 41.78 84 SER A CA 1
ATOM 696 C C . SER A 1 84 ? -27.303 -16.690 17.234 1.00 41.78 84 SER A C 1
ATOM 698 O O . SER A 1 84 ? -27.462 -16.572 16.018 1.00 41.78 84 SER A O 1
ATOM 700 N N . ALA A 1 85 ? -27.504 -17.844 17.863 1.00 46.62 85 ALA A N 1
ATOM 701 C CA . ALA A 1 85 ? -28.195 -18.956 17.247 1.00 46.62 85 ALA A CA 1
ATOM 702 C C . ALA A 1 85 ? -29.598 -18.478 16.842 1.00 46.62 85 ALA A C 1
ATOM 704 O O . ALA A 1 85 ? -30.404 -18.104 17.692 1.00 46.62 85 ALA A O 1
ATOM 705 N N . SER A 1 86 ? -29.874 -18.465 15.539 1.00 47.47 86 SER A N 1
ATOM 706 C CA . SER A 1 86 ? -31.230 -18.280 15.030 1.00 47.47 86 SER A CA 1
ATOM 707 C C . SER A 1 86 ? -32.085 -19.482 15.462 1.00 47.47 86 SER A C 1
ATOM 709 O O . SER A 1 86 ? -31.654 -20.625 15.260 1.00 47.47 86 SER A O 1
ATOM 711 N N . PRO A 1 87 ? -33.277 -19.288 16.056 1.00 41.06 87 PRO A N 1
ATOM 712 C CA . PRO A 1 87 ? -34.171 -20.394 16.344 1.00 41.06 87 PRO A CA 1
ATOM 713 C C . PRO A 1 87 ? -34.729 -20.935 15.028 1.00 41.06 87 PRO A C 1
ATOM 715 O O . PRO A 1 87 ? -35.320 -20.200 14.237 1.00 41.06 87 PRO A O 1
ATOM 718 N N . ARG A 1 88 ? -34.581 -22.246 14.814 1.00 48.56 88 ARG A N 1
ATOM 719 C CA . ARG A 1 88 ? -35.274 -22.972 13.745 1.00 48.56 88 ARG A CA 1
ATOM 720 C C . ARG 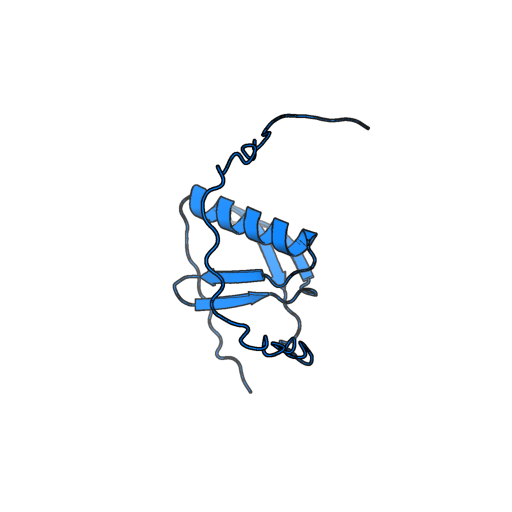A 1 88 ? -36.779 -22.692 13.849 1.00 48.56 88 ARG A C 1
ATOM 722 O O . ARG A 1 88 ? -37.424 -23.163 14.783 1.00 48.56 88 ARG A O 1
ATOM 729 N N . ARG A 1 89 ? -37.348 -21.960 12.887 1.00 42.88 89 ARG A N 1
ATOM 730 C CA . ARG A 1 89 ? -38.798 -21.899 12.657 1.00 42.88 89 ARG A CA 1
ATOM 731 C C . ARG A 1 89 ? -39.134 -22.555 11.324 1.00 42.88 89 ARG A C 1
ATOM 733 O O . ARG A 1 89 ? -38.724 -22.078 10.277 1.00 42.88 89 ARG A O 1
ATOM 740 N N . GLY A 1 90 ? -39.850 -23.671 11.451 1.00 39.44 90 GLY A N 1
ATOM 741 C CA . GLY A 1 90 ? -41.023 -24.082 10.675 1.00 39.44 90 GLY A CA 1
ATOM 742 C C . GLY A 1 90 ? -41.034 -23.876 9.162 1.00 39.44 90 GLY A C 1
ATOM 743 O O . GLY A 1 90 ? -41.040 -22.756 8.666 1.00 39.44 90 GLY A O 1
ATOM 744 N N . SER A 1 91 ? -41.204 -24.989 8.451 1.00 49.81 91 SER A N 1
ATOM 745 C CA . SER A 1 91 ? -41.675 -25.055 7.069 1.00 49.81 91 SER A CA 1
ATOM 746 C C . SER A 1 91 ? -42.918 -24.181 6.846 1.00 49.81 91 SER A C 1
ATOM 748 O O . SER A 1 91 ? -44.000 -24.497 7.341 1.00 49.81 91 SER A O 1
ATOM 750 N N . GLY A 1 92 ? -42.770 -23.117 6.062 1.00 39.53 92 GLY A N 1
ATOM 751 C CA . GLY A 1 92 ? -43.866 -22.308 5.539 1.00 39.53 92 GLY A CA 1
ATOM 752 C C . GLY A 1 92 ? -43.708 -22.159 4.030 1.00 39.53 92 GLY A C 1
ATOM 753 O O . GLY A 1 92 ? -42.805 -21.478 3.558 1.00 39.53 92 GLY A O 1
ATOM 754 N N . ARG A 1 93 ? -44.564 -22.846 3.274 1.00 44.97 93 ARG A N 1
ATOM 755 C CA . ARG A 1 93 ? -44.702 -22.729 1.819 1.00 44.97 93 ARG A CA 1
ATOM 756 C C . ARG A 1 93 ? -45.247 -21.332 1.490 1.00 44.97 93 ARG A C 1
ATOM 758 O O . ARG A 1 93 ? -46.338 -21.003 1.942 1.00 44.97 93 ARG A O 1
ATOM 765 N N . VAL A 1 94 ? -44.535 -20.549 0.677 1.00 47.50 94 VAL A N 1
ATOM 766 C CA . VAL A 1 94 ? -45.063 -19.318 0.062 1.00 47.50 94 VAL A CA 1
ATOM 767 C C . VAL A 1 94 ? -44.869 -19.408 -1.448 1.00 47.50 94 VAL A C 1
ATOM 769 O O . VAL A 1 94 ? -43.764 -19.618 -1.943 1.00 47.50 94 VAL A O 1
ATOM 772 N N . LEU A 1 95 ? -45.990 -19.319 -2.157 1.00 42.06 95 LEU A N 1
ATOM 773 C CA . LEU A 1 95 ? -46.099 -19.291 -3.609 1.00 42.06 95 LEU A CA 1
ATOM 774 C C . LEU A 1 95 ? -45.831 -17.866 -4.119 1.00 42.06 95 LEU A C 1
ATOM 776 O O . LEU A 1 95 ? -46.383 -16.923 -3.567 1.00 42.06 95 LEU A O 1
ATOM 780 N N . GLY A 1 96 ? -45.050 -17.753 -5.200 1.00 42.72 96 GLY A N 1
ATOM 781 C CA . GLY A 1 96 ? -45.142 -16.713 -6.237 1.00 42.72 96 GLY A CA 1
ATOM 782 C C . GLY A 1 96 ? -44.952 -15.241 -5.840 1.00 42.72 96 GLY A C 1
ATOM 783 O O . GLY A 1 96 ? -45.856 -14.608 -5.311 1.00 42.72 96 GLY A O 1
ATOM 784 N N . GLY A 1 97 ? -43.838 -14.635 -6.264 1.00 38.34 97 GLY A N 1
ATOM 785 C CA . GLY A 1 97 ? -43.679 -13.177 -6.284 1.00 38.34 97 GLY A CA 1
ATOM 786 C C . GLY A 1 97 ? -42.427 -12.752 -7.049 1.00 38.34 97 GLY A C 1
ATOM 787 O O . GLY A 1 97 ? -41.330 -13.193 -6.729 1.00 38.34 97 GLY A O 1
ATOM 788 N N . ARG A 1 98 ? -42.606 -11.948 -8.102 1.00 44.72 98 ARG A N 1
ATOM 789 C CA . ARG A 1 98 ? -41.562 -11.478 -9.029 1.00 44.72 98 ARG A CA 1
ATOM 790 C C . ARG A 1 98 ? -40.482 -10.668 -8.311 1.00 44.72 98 ARG A C 1
ATOM 792 O O . ARG A 1 98 ? -40.794 -9.812 -7.490 1.00 44.72 98 ARG A O 1
ATOM 799 N N . VAL A 1 99 ? -39.229 -10.886 -8.704 1.00 43.94 99 VAL A N 1
ATOM 800 C CA . VAL A 1 99 ? -38.084 -10.068 -8.296 1.00 43.94 99 VAL A CA 1
ATOM 801 C C . VAL A 1 99 ? -37.894 -8.974 -9.343 1.00 43.94 99 VAL A C 1
ATOM 803 O O . VAL A 1 99 ? -37.552 -9.264 -10.486 1.00 43.94 99 VAL A O 1
ATOM 806 N N . THR A 1 100 ? -38.121 -7.720 -8.970 1.00 48.03 100 THR A N 1
ATOM 807 C CA . THR A 1 100 ? -37.626 -6.555 -9.715 1.00 48.03 100 THR A CA 1
ATOM 808 C C . THR A 1 100 ? -36.867 -5.687 -8.723 1.00 48.03 100 THR A C 1
ATOM 810 O O . THR A 1 100 ? -37.476 -4.954 -7.947 1.00 48.03 100 THR A O 1
ATOM 813 N N . GLY A 1 101 ? -35.543 -5.833 -8.694 1.00 46.66 101 GLY A N 1
ATOM 814 C CA . GLY A 1 101 ? -34.649 -4.911 -7.998 1.00 46.66 101 GLY A CA 1
ATOM 815 C C . GLY A 1 101 ? -34.079 -3.898 -8.996 1.00 46.66 101 GLY A C 1
ATOM 816 O O . GLY A 1 101 ? -33.836 -4.276 -10.144 1.00 46.66 101 GLY A O 1
ATOM 817 N N . PRO A 1 102 ? -33.877 -2.628 -8.610 1.00 46.16 102 PRO A N 1
ATOM 818 C CA . PRO A 1 102 ? -33.177 -1.672 -9.454 1.00 46.16 102 PRO A CA 1
ATOM 819 C C . PRO A 1 102 ? -31.682 -2.014 -9.508 1.00 46.16 102 PRO A C 1
ATOM 821 O O . PRO A 1 102 ? -31.075 -2.403 -8.510 1.00 46.16 102 PRO A O 1
ATOM 824 N N . ALA A 1 103 ? -31.107 -1.889 -10.701 1.00 45.19 103 ALA A N 1
ATOM 825 C CA . ALA A 1 103 ? -29.688 -2.067 -10.961 1.00 45.19 103 ALA A CA 1
ATOM 826 C C . ALA A 1 103 ? -28.852 -1.042 -10.174 1.00 45.19 103 ALA A C 1
AT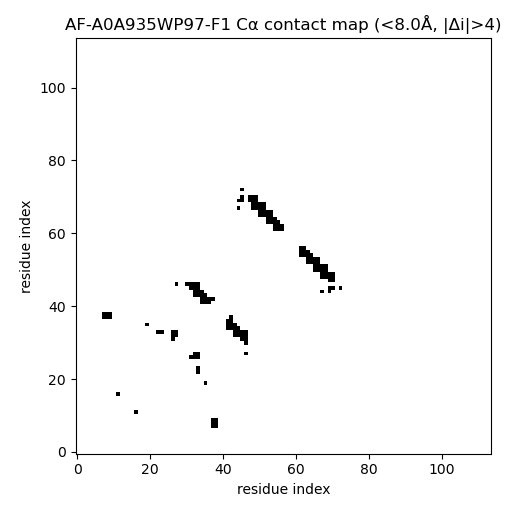OM 828 O O . ALA A 1 103 ? -29.122 0.157 -10.235 1.00 45.19 103 ALA A O 1
ATOM 829 N N . CYS A 1 104 ? -27.807 -1.502 -9.480 1.00 36.56 104 CYS A N 1
ATOM 830 C CA . CYS A 1 104 ? -26.725 -0.633 -9.024 1.00 36.56 104 CYS A CA 1
ATOM 831 C C . CYS A 1 104 ? -26.024 -0.045 -10.254 1.00 36.56 104 CYS A C 1
ATOM 833 O O . CYS A 1 104 ? -25.289 -0.750 -10.944 1.00 36.56 104 CYS A O 1
ATOM 835 N N . GLN A 1 105 ? -26.253 1.234 -10.537 1.00 38.38 105 GLN A N 1
ATOM 836 C CA . GLN A 1 105 ? -25.424 1.994 -11.464 1.00 38.38 105 GLN A CA 1
ATOM 837 C C . GLN A 1 105 ? -24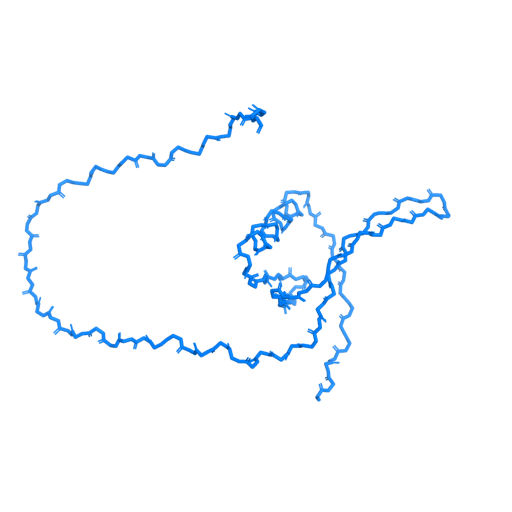.218 2.533 -10.696 1.00 38.38 105 GLN A C 1
ATOM 839 O O . GLN A 1 105 ? -24.350 3.335 -9.775 1.00 38.38 105 GLN A O 1
ATOM 844 N N . TYR A 1 106 ? -23.042 2.031 -11.061 1.00 38.28 106 TYR A N 1
ATOM 845 C CA . TYR A 1 106 ? -21.755 2.606 -10.696 1.00 38.28 106 TYR A CA 1
ATOM 846 C C . TYR A 1 106 ? -21.584 3.871 -11.546 1.00 38.28 106 TYR A C 1
ATOM 848 O O . TYR A 1 106 ? -21.336 3.769 -12.747 1.00 38.28 106 TYR A O 1
ATOM 856 N N . ASP A 1 107 ? -21.782 5.050 -10.957 1.00 44.25 107 ASP A N 1
ATOM 857 C CA . ASP A 1 107 ? -21.583 6.319 -11.660 1.00 44.25 107 ASP A CA 1
ATOM 858 C C . ASP A 1 107 ? -20.126 6.774 -11.494 1.00 44.25 107 ASP A C 1
ATOM 860 O O . ASP A 1 107 ? -19.738 7.446 -10.537 1.00 44.25 107 ASP A O 1
ATOM 864 N N . HIS A 1 108 ? -19.282 6.334 -12.425 1.00 44.97 108 HIS A N 1
ATOM 865 C CA . HIS A 1 108 ? -17.965 6.909 -12.659 1.00 44.97 108 HIS A CA 1
ATOM 866 C C . HIS A 1 108 ? -18.153 8.203 -13.458 1.00 44.97 108 HIS A C 1
ATOM 868 O O . HIS A 1 108 ? -17.931 8.163 -14.653 1.00 44.97 108 HIS A O 1
ATOM 874 N N . HIS A 1 109 ? -18.579 9.323 -12.862 1.00 45.53 109 HIS A N 1
ATOM 875 C CA . HIS A 1 109 ? -18.334 10.682 -13.388 1.00 45.53 109 HIS A CA 1
ATOM 876 C C . HIS A 1 109 ? -19.009 11.767 -12.526 1.00 45.53 109 HIS A C 1
ATOM 878 O O . HIS A 1 109 ? -20.211 11.982 -12.623 1.00 45.53 109 HIS A O 1
ATOM 884 N N . ARG A 1 110 ? -18.203 12.531 -11.769 1.00 44.50 110 ARG A N 1
ATOM 885 C CA . ARG A 1 110 ? -18.226 14.012 -11.612 1.00 44.50 110 ARG A CA 1
ATOM 886 C C . ARG A 1 110 ? -17.413 14.382 -10.366 1.00 44.50 110 ARG A C 1
ATOM 888 O O . ARG A 1 110 ? -17.741 13.973 -9.265 1.00 44.50 110 ARG A O 1
ATOM 895 N N . ALA A 1 111 ? -16.220 14.952 -10.512 1.00 37.38 111 ALA A N 1
ATOM 896 C CA . ALA A 1 111 ? -15.969 16.351 -10.873 1.00 37.38 111 ALA A CA 1
ATOM 897 C C . ALA A 1 111 ? -16.529 17.333 -9.827 1.00 37.38 111 ALA A C 1
ATOM 899 O O . ALA A 1 111 ? -17.717 17.617 -9.842 1.00 37.38 111 ALA A O 1
ATOM 900 N N . PHE A 1 112 ? -15.614 17.819 -8.978 1.00 38.50 112 PHE A N 1
ATOM 901 C CA . PHE A 1 112 ? -15.475 19.177 -8.427 1.00 38.50 112 PHE A CA 1
ATOM 902 C C . PHE A 1 112 ? -16.688 19.973 -7.890 1.00 38.50 112 PHE A C 1
ATOM 904 O O . PHE A 1 112 ? -17.752 20.045 -8.496 1.00 38.50 112 PHE A O 1
ATOM 911 N N . CYS A 1 113 ? -16.368 20.746 -6.836 1.00 34.09 113 CYS A N 1
ATOM 912 C CA . CYS A 1 113 ? -17.130 21.779 -6.107 1.00 34.09 113 CYS A CA 1
ATOM 913 C C . CYS A 1 113 ? -18.049 21.222 -4.999 1.00 34.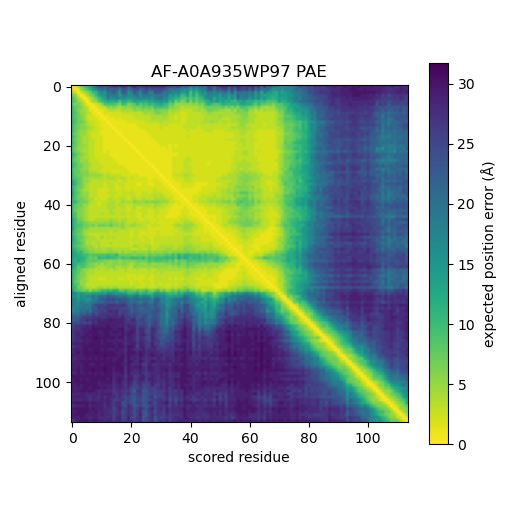09 113 CYS A C 1
ATOM 915 O O . CYS A 1 113 ? -18.936 20.422 -5.265 1.00 34.09 113 CYS A O 1
ATOM 917 N N . ARG A 1 114 ? -17.891 21.616 -3.729 1.00 38.88 114 ARG A N 1
ATOM 918 C CA . ARG A 1 114 ? -17.668 22.972 -3.201 1.00 38.88 114 ARG A CA 1
ATOM 919 C C . ARG A 1 114 ? -16.847 22.963 -1.913 1.00 38.88 114 ARG A C 1
ATOM 921 O O . ARG A 1 114 ? -17.011 21.993 -1.145 1.00 38.88 114 ARG A O 1
#

Sequence (114 aa):
MNKRKRDVEKDYPLDQFVEKLRRLADAIEKGERFEIQIAGERVYVPVRATFNIEHERGDGEEEIEFQIVGSEITDLHFKRGSRSASPRRGSGRVLGGRVTGPACQYDHHRAFCR